Protein AF-A0A4Q3Y9X8-F1 (afdb_monomer_lite)

Sequence (156 aa):
MTALHLAVIESRLPSSSDVLLDSLAHPVLTVDHDGELTYANASAQVLLGGWIVGLRFTDVFPDHKEPLDRLATDGKPFMVTSKAHARYRVFLGASSVAGRALSLFPDDTDASSVTIDEDELTGLLKRNGLNAGLETALAAGPILTRRVATHCIDLD

Foldseek 3Di:
DDDDPDPPPPPDDDDPVLVVQLPDQFWKFFAAPVQFTQDIHPNRCVPQPHPRHRPGVCQQFVVDDDDPVVVVVVQAWDWTAGPVRWIWTWGWADADNRGTMITTDTPVPVVPPPPPCADPVPRHHDPVRVVVVVVVLVVPDDPPPRDDDDDDDDDD

pLDDT: mean 82.11, std 16.29, range [37.28, 96.69]

Secondary structure (DSSP, 8-state):
-----------PPPPHHHHHHHT-SS-EEEE-TTSBEEEE-HHHHHHHTS--TTSBHHHHSTT--S-HHHHHHHT--EEEE-TT--EEEEEEEEEETTEEEEEEEE-GGGS------B-TTT-PBPHHHHHHHHHHHHHSS-GGG-----------

Structure (mmCIF, N/CA/C/O backbone):
data_AF-A0A4Q3Y9X8-F1
#
_entry.id   AF-A0A4Q3Y9X8-F1
#
loop_
_atom_site.group_PDB
_atom_site.id
_atom_site.type_symbol
_atom_site.label_atom_id
_atom_site.label_alt_id
_atom_site.label_comp_id
_atom_site.label_asym_id
_atom_site.label_entity_id
_atom_site.label_seq_id
_atom_site.pdbx_PDB_ins_code
_atom_site.Cartn_x
_atom_site.Cartn_y
_atom_site.Cartn_z
_atom_site.occupancy
_atom_site.B_iso_or_equiv
_atom_site.auth_seq_id
_atom_site.auth_comp_id
_atom_site.auth_asym_id
_atom_site.auth_atom_id
_atom_site.pdbx_PDB_model_num
ATOM 1 N N . MET A 1 1 ? -3.844 -40.804 -33.669 1.00 38.12 1 MET A N 1
ATOM 2 C CA . MET A 1 1 ? -2.752 -39.825 -33.486 1.00 38.12 1 MET A CA 1
ATOM 3 C C . MET A 1 1 ? -3.199 -38.860 -32.407 1.00 38.12 1 MET A C 1
ATOM 5 O O . MET A 1 1 ? -3.933 -37.926 -32.684 1.00 38.12 1 MET A O 1
ATOM 9 N N . THR A 1 2 ? -2.858 -39.180 -31.166 1.00 39.47 2 THR A N 1
ATOM 10 C CA . THR A 1 2 ? -3.293 -38.484 -29.954 1.00 39.47 2 THR A CA 1
ATOM 11 C C . THR A 1 2 ? -2.036 -38.153 -29.171 1.00 39.47 2 THR A C 1
ATOM 13 O O . THR A 1 2 ? -1.352 -39.056 -28.704 1.00 39.47 2 THR A O 1
ATOM 16 N N . ALA A 1 3 ? -1.723 -36.870 -29.048 1.00 37.28 3 ALA A N 1
ATOM 17 C CA . ALA A 1 3 ? -0.765 -36.378 -28.073 1.00 37.28 3 ALA A CA 1
ATOM 18 C C . ALA A 1 3 ? -1.437 -35.204 -27.363 1.00 37.28 3 ALA A C 1
ATOM 20 O O . ALA A 1 3 ? -1.483 -34.090 -27.881 1.00 37.28 3 ALA A O 1
ATOM 21 N N . LEU A 1 4 ? -2.043 -35.505 -26.211 1.00 41.56 4 LEU A N 1
ATOM 22 C CA . LEU A 1 4 ? -2.455 -34.503 -25.238 1.00 41.56 4 LEU A CA 1
ATOM 23 C C . LEU A 1 4 ? -1.203 -33.716 -24.835 1.00 41.56 4 LEU A C 1
ATOM 25 O O . LEU A 1 4 ? -0.260 -34.279 -24.281 1.00 41.56 4 LEU A O 1
ATOM 29 N N . HIS A 1 5 ? -1.204 -32.422 -25.133 1.00 44.03 5 HIS A N 1
ATOM 30 C CA . HIS A 1 5 ? -0.200 -31.477 -24.673 1.00 44.03 5 HIS A CA 1
ATOM 31 C C . HIS A 1 5 ? -0.497 -31.171 -23.199 1.00 44.03 5 HIS A C 1
ATOM 33 O O . HIS A 1 5 ? -1.372 -30.370 -22.876 1.00 44.03 5 HIS A O 1
ATOM 39 N N . LEU A 1 6 ? 0.160 -31.908 -22.305 1.00 39.22 6 LEU A N 1
ATOM 40 C CA . LEU A 1 6 ? 0.060 -31.734 -20.862 1.00 39.22 6 LEU A CA 1
ATOM 41 C C . LEU A 1 6 ? 0.832 -30.461 -20.485 1.00 39.22 6 LEU A C 1
ATOM 43 O O . LEU A 1 6 ? 2.058 -30.478 -20.397 1.00 39.22 6 LEU A O 1
ATOM 47 N N . ALA A 1 7 ? 0.119 -29.347 -20.316 1.00 42.00 7 ALA A N 1
ATOM 48 C CA . ALA A 1 7 ? 0.679 -28.139 -19.729 1.00 42.00 7 ALA A CA 1
ATOM 49 C C . ALA A 1 7 ? 1.074 -28.448 -18.279 1.00 42.00 7 ALA A C 1
ATOM 51 O O . ALA A 1 7 ? 0.222 -28.640 -17.411 1.00 42.00 7 ALA A O 1
ATOM 52 N N . VAL A 1 8 ? 2.378 -28.548 -18.036 1.00 41.31 8 VAL A N 1
ATOM 53 C CA . VAL A 1 8 ? 2.943 -28.600 -16.691 1.00 41.31 8 VAL A CA 1
ATOM 54 C C . VAL A 1 8 ? 2.725 -27.221 -16.074 1.00 41.31 8 VAL A C 1
ATOM 56 O O . VAL A 1 8 ? 3.440 -26.272 -16.380 1.00 41.31 8 VAL A O 1
ATOM 59 N N . ILE A 1 9 ? 1.702 -27.096 -15.232 1.00 47.47 9 ILE A N 1
ATOM 60 C CA . ILE A 1 9 ? 1.612 -25.994 -14.277 1.00 47.47 9 ILE A CA 1
ATOM 61 C C . ILE A 1 9 ? 2.650 -26.323 -13.205 1.00 47.47 9 ILE A C 1
ATOM 63 O O . ILE A 1 9 ? 2.388 -27.115 -12.301 1.00 47.47 9 ILE A O 1
ATOM 67 N N . GLU A 1 10 ? 3.862 -25.787 -13.345 1.00 43.38 10 GLU A N 1
ATOM 68 C CA . GLU A 1 10 ? 4.839 -25.799 -12.259 1.00 43.38 10 GLU A CA 1
ATOM 69 C C . GLU A 1 10 ? 4.260 -24.983 -11.100 1.00 43.38 10 GLU A C 1
ATOM 71 O O . GLU A 1 10 ? 4.305 -23.753 -11.088 1.00 43.38 10 GLU A O 1
ATOM 76 N N . SER A 1 11 ? 3.682 -25.667 -10.115 1.00 48.19 11 SER A N 1
ATOM 77 C CA . SER A 1 11 ? 3.312 -25.058 -8.844 1.00 48.19 11 SER A CA 1
ATOM 78 C C . SER A 1 11 ? 4.597 -24.711 -8.090 1.00 48.19 11 SER A C 1
ATOM 80 O O . SER A 1 11 ? 5.125 -25.529 -7.331 1.00 48.19 11 SER A O 1
ATOM 82 N N . ARG A 1 12 ? 5.140 -23.511 -8.313 1.00 55.50 12 ARG A N 1
ATOM 83 C CA . ARG A 1 12 ? 6.147 -22.960 -7.406 1.00 55.50 12 ARG A CA 1
ATOM 84 C C . ARG A 1 12 ? 5.476 -22.752 -6.055 1.00 55.50 12 ARG A C 1
ATOM 86 O O . ARG A 1 12 ? 4.496 -22.019 -5.953 1.00 55.50 12 ARG A O 1
ATOM 93 N N . LEU A 1 13 ? 5.991 -23.427 -5.030 1.00 58.94 13 LEU A N 1
ATOM 94 C CA . LEU A 1 13 ? 5.663 -23.082 -3.652 1.00 58.94 13 LEU A CA 1
ATOM 95 C C . LEU A 1 13 ? 6.019 -21.601 -3.456 1.00 58.94 13 LEU A C 1
ATOM 97 O O . LEU A 1 13 ? 7.124 -21.210 -3.850 1.00 58.94 13 LEU A O 1
ATOM 101 N N . PRO A 1 14 ? 5.109 -20.785 -2.898 1.00 67.19 14 PRO A N 1
ATOM 102 C CA . PRO A 1 14 ? 5.402 -19.386 -2.638 1.00 67.19 14 PRO A CA 1
ATOM 103 C C . PRO A 1 14 ? 6.625 -19.296 -1.729 1.00 67.19 14 PRO A C 1
ATOM 105 O O . PRO A 1 14 ? 6.787 -20.087 -0.792 1.00 67.19 14 PRO A O 1
ATOM 108 N N . SER A 1 15 ? 7.520 -18.358 -2.030 1.00 79.00 15 SER A N 1
ATOM 109 C CA . SER A 1 15 ? 8.667 -18.106 -1.167 1.00 79.00 15 SER A CA 1
ATOM 110 C C . SER A 1 15 ? 8.186 -17.588 0.1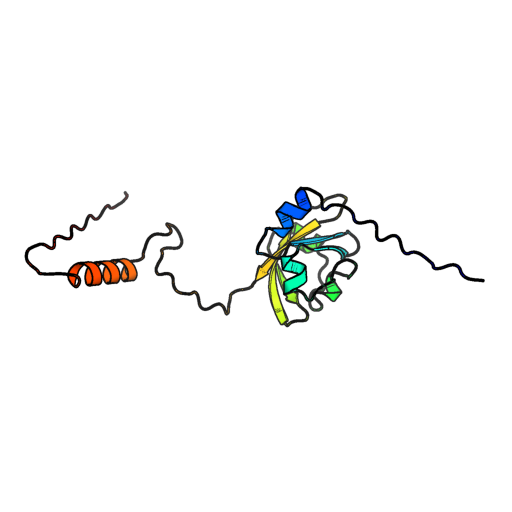94 1.00 79.00 15 SER A C 1
ATOM 112 O O . SER A 1 15 ? 7.078 -17.063 0.322 1.00 79.00 15 SER A O 1
ATOM 114 N N . SER A 1 16 ? 9.015 -17.694 1.238 1.00 81.25 16 SER A N 1
ATOM 115 C CA . SER A 1 16 ? 8.671 -17.145 2.560 1.00 81.25 16 SER A CA 1
ATOM 116 C C . SER A 1 16 ? 8.338 -15.650 2.507 1.00 81.25 16 SER A C 1
ATOM 118 O O . SER A 1 16 ? 7.530 -15.173 3.296 1.00 81.25 16 SER A O 1
ATOM 120 N N . SER A 1 17 ? 8.943 -14.919 1.569 1.00 84.56 17 SER A N 1
ATOM 121 C CA . SER A 1 17 ? 8.670 -13.503 1.337 1.00 84.56 17 SER A CA 1
ATOM 122 C C . SER A 1 17 ? 7.286 -13.278 0.732 1.00 84.56 17 SER A C 1
ATOM 124 O O . SER A 1 17 ? 6.587 -12.376 1.179 1.00 8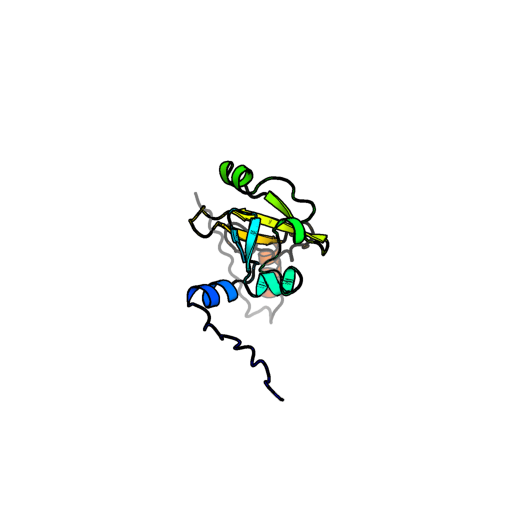4.56 17 SER A O 1
ATOM 126 N N . ASP A 1 18 ? 6.859 -14.119 -0.213 1.00 86.69 18 ASP A N 1
ATOM 127 C CA . ASP A 1 18 ? 5.537 -14.002 -0.844 1.00 86.69 18 ASP A CA 1
ATOM 128 C C . ASP A 1 18 ? 4.425 -14.194 0.189 1.00 86.69 18 ASP A C 1
ATOM 130 O O . ASP A 1 18 ? 3.499 -13.395 0.251 1.00 86.69 18 ASP A O 1
ATOM 134 N N . VAL A 1 19 ? 4.573 -15.185 1.077 1.00 89.44 19 VAL A N 1
ATOM 135 C CA . VAL A 1 19 ? 3.612 -15.440 2.165 1.00 89.44 19 VAL A CA 1
ATOM 136 C C . VAL A 1 19 ? 3.500 -14.242 3.113 1.00 89.44 19 VAL A C 1
ATOM 138 O O . VAL A 1 19 ? 2.405 -13.892 3.550 1.00 89.44 19 VAL A O 1
ATOM 141 N N . LEU A 1 20 ? 4.625 -13.597 3.439 1.00 92.31 20 LEU A N 1
ATOM 142 C CA . LEU A 1 20 ? 4.622 -12.404 4.287 1.00 92.31 20 LEU A CA 1
ATOM 143 C C . LEU A 1 20 ? 3.957 -11.216 3.585 1.00 92.31 20 LEU A C 1
ATOM 145 O O . LEU A 1 20 ? 3.145 -10.526 4.197 1.00 92.31 20 LEU A O 1
ATOM 149 N N . LEU A 1 21 ? 4.263 -10.986 2.310 1.00 93.00 21 LEU A N 1
ATOM 150 C CA . LEU A 1 21 ? 3.677 -9.894 1.535 1.00 93.00 21 LEU A CA 1
ATOM 151 C C . LEU A 1 21 ? 2.178 -10.101 1.269 1.00 93.00 21 LEU A C 1
ATOM 153 O O . LEU A 1 21 ? 1.421 -9.129 1.280 1.00 93.00 21 LEU A O 1
ATOM 157 N N . ASP A 1 22 ? 1.731 -11.347 1.113 1.00 93.75 22 ASP A N 1
ATOM 158 C CA . ASP A 1 22 ? 0.313 -11.704 0.983 1.00 93.75 22 ASP A CA 1
ATOM 159 C C . ASP A 1 22 ? -0.480 -11.497 2.278 1.00 93.75 22 ASP A C 1
ATOM 161 O O . ASP A 1 22 ? -1.697 -11.327 2.231 1.00 93.75 22 ASP A O 1
ATOM 165 N N . SER A 1 23 ? 0.192 -11.458 3.434 1.00 91.69 23 SER A N 1
ATOM 166 C CA . SER A 1 23 ? -0.447 -11.137 4.717 1.00 91.69 23 SER A CA 1
ATOM 167 C C . SER A 1 23 ? -0.727 -9.639 4.909 1.00 91.69 23 SER A C 1
ATOM 169 O O . SER A 1 23 ? -1.454 -9.258 5.829 1.00 91.69 23 SER A O 1
ATOM 171 N N . LEU A 1 24 ? -0.166 -8.774 4.055 1.00 93.44 24 LEU A N 1
ATOM 172 C CA . LEU A 1 24 ? -0.355 -7.329 4.146 1.00 93.44 24 LEU A CA 1
ATOM 173 C C . LEU A 1 24 ? -1.738 -6.919 3.629 1.00 93.44 24 LEU A C 1
ATOM 175 O O . LEU A 1 24 ? -2.147 -7.277 2.527 1.00 93.44 24 LEU A O 1
ATOM 179 N N . ALA A 1 25 ? -2.435 -6.092 4.410 1.00 91.75 25 ALA A N 1
ATOM 180 C CA . ALA A 1 25 ? -3.758 -5.589 4.045 1.00 91.75 25 ALA A CA 1
ATOM 181 C C . ALA A 1 25 ? -3.728 -4.613 2.854 1.00 91.75 25 ALA A C 1
ATOM 183 O O . ALA A 1 25 ? -4.702 -4.523 2.108 1.00 91.75 25 ALA A O 1
ATOM 184 N N . HIS A 1 26 ? -2.625 -3.888 2.660 1.00 93.94 26 HIS A N 1
ATOM 185 C CA . HIS A 1 26 ? -2.478 -2.928 1.568 1.00 93.94 26 HIS A CA 1
ATOM 186 C C . HIS A 1 26 ? -1.872 -3.587 0.312 1.00 93.94 26 HIS A C 1
ATOM 188 O O . HIS A 1 26 ? -1.055 -4.508 0.440 1.00 93.94 26 HIS A O 1
ATOM 194 N N . PRO A 1 27 ? -2.235 -3.130 -0.903 1.00 96.69 27 PRO A N 1
ATOM 195 C CA . PRO A 1 27 ? -1.620 -3.612 -2.132 1.00 96.69 27 PRO A CA 1
ATOM 196 C C . PRO A 1 27 ? -0.112 -3.367 -2.171 1.00 96.69 27 PRO A C 1
ATOM 198 O O . PRO A 1 27 ? 0.361 -2.251 -1.929 1.00 96.69 27 PRO A O 1
ATOM 201 N N . VAL A 1 28 ? 0.622 -4.407 -2.560 1.00 96.62 28 VAL A N 1
ATOM 202 C CA . VAL A 1 28 ? 2.051 -4.339 -2.865 1.00 96.62 28 VAL A CA 1
ATOM 203 C C . VAL A 1 28 ? 2.287 -4.878 -4.269 1.00 96.62 28 VAL A C 1
ATOM 205 O O . VAL A 1 28 ? 1.830 -5.971 -4.607 1.00 96.62 28 VAL A O 1
ATOM 208 N N . LEU A 1 29 ? 3.006 -4.101 -5.077 1.00 96.31 29 LEU A N 1
ATOM 209 C CA . LEU A 1 29 ? 3.391 -4.444 -6.445 1.00 96.31 29 LEU A CA 1
ATOM 210 C C . LEU A 1 29 ? 4.912 -4.420 -6.583 1.00 96.31 29 LEU A C 1
ATOM 212 O O . LEU A 1 29 ? 5.575 -3.649 -5.894 1.00 96.31 29 LEU A O 1
ATOM 216 N N . THR A 1 30 ? 5.453 -5.176 -7.531 1.00 95.25 30 THR A N 1
ATOM 217 C CA . THR A 1 30 ? 6.810 -4.946 -8.045 1.00 95.25 30 THR A CA 1
ATOM 218 C C . THR A 1 30 ? 6.722 -4.619 -9.522 1.00 95.25 30 THR A C 1
ATOM 220 O O . THR A 1 30 ? 5.995 -5.286 -10.258 1.00 95.25 30 THR A O 1
ATOM 223 N N . VAL A 1 31 ? 7.457 -3.593 -9.939 1.00 95.12 31 VAL A N 1
ATOM 224 C CA . VAL A 1 31 ? 7.580 -3.178 -11.338 1.00 95.12 31 VAL A CA 1
ATOM 225 C C . VAL A 1 31 ? 9.027 -3.343 -11.767 1.00 95.12 31 VAL A C 1
ATOM 227 O O . VAL A 1 31 ? 9.921 -2.916 -11.034 1.00 95.12 31 VAL A O 1
ATOM 230 N N . ASP A 1 32 ? 9.265 -3.961 -12.917 1.00 93.94 32 ASP A N 1
ATOM 231 C CA . ASP A 1 32 ? 10.602 -4.025 -13.504 1.00 93.94 32 ASP A CA 1
ATOM 232 C C . ASP A 1 32 ? 11.014 -2.708 -14.190 1.00 93.94 32 ASP A C 1
ATOM 234 O O . ASP A 1 32 ? 10.314 -1.693 -14.137 1.00 93.94 32 ASP A O 1
ATOM 238 N N . HIS A 1 33 ? 12.192 -2.715 -14.815 1.00 89.75 33 HIS A N 1
ATOM 239 C CA . HIS A 1 33 ? 12.759 -1.539 -15.483 1.00 89.75 33 HIS A CA 1
ATOM 240 C C . HIS A 1 33 ? 12.025 -1.160 -16.778 1.00 89.75 33 HIS A C 1
ATOM 242 O O . HIS A 1 33 ? 12.143 -0.021 -17.225 1.00 89.75 33 HIS A O 1
ATOM 248 N N . ASP A 1 34 ? 11.252 -2.080 -17.361 1.00 90.06 34 ASP A N 1
ATOM 249 C CA . ASP A 1 34 ? 10.439 -1.843 -18.559 1.00 90.06 34 ASP A CA 1
ATOM 250 C C . ASP A 1 34 ? 9.019 -1.360 -18.210 1.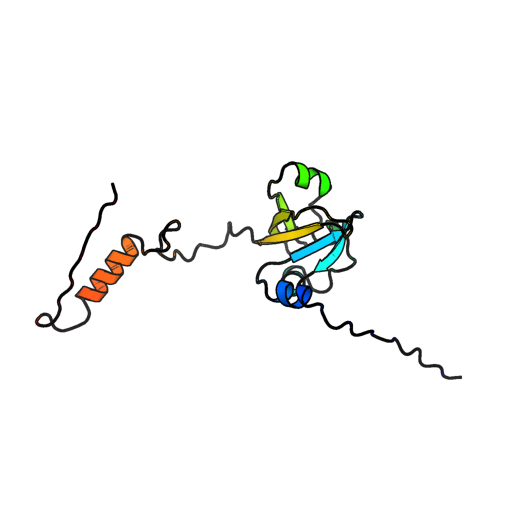00 90.06 34 ASP A C 1
ATOM 252 O O . ASP A 1 34 ? 8.225 -1.005 -19.091 1.00 90.06 34 ASP A O 1
ATOM 256 N N . GLY A 1 35 ? 8.703 -1.289 -16.915 1.00 91.50 35 GLY A N 1
ATOM 257 C CA . GLY A 1 35 ? 7.400 -0.877 -16.419 1.00 91.50 35 GLY A CA 1
ATOM 258 C C . GLY A 1 35 ? 6.388 -2.020 -16.345 1.00 91.50 35 GLY A C 1
ATOM 259 O O . GLY A 1 35 ? 5.194 -1.741 -16.221 1.00 91.50 35 GLY A O 1
ATOM 260 N N . GLU A 1 36 ? 6.815 -3.280 -16.443 1.00 95.19 36 GLU A N 1
ATOM 261 C CA . GLU A 1 36 ? 5.957 -4.459 -16.316 1.00 95.19 36 GLU A CA 1
ATOM 262 C C . GLU A 1 36 ? 5.794 -4.865 -14.846 1.00 95.19 36 GLU A C 1
ATOM 264 O O . GLU A 1 36 ? 6.735 -4.831 -14.051 1.00 95.19 36 GLU A O 1
ATOM 269 N N . LEU A 1 37 ? 4.573 -5.245 -14.464 1.00 95.44 37 LEU A N 1
ATOM 270 C CA . LEU A 1 37 ? 4.273 -5.757 -13.133 1.00 95.44 37 LEU A CA 1
ATOM 271 C C . LEU A 1 37 ? 4.773 -7.198 -13.006 1.00 95.44 37 LEU A C 1
ATOM 273 O O . LEU A 1 37 ? 4.182 -8.113 -13.574 1.00 95.44 37 LEU A O 1
ATOM 277 N N . THR A 1 38 ? 5.818 -7.418 -12.214 1.00 94.88 38 THR A N 1
ATOM 278 C CA . THR A 1 38 ? 6.427 -8.745 -12.010 1.00 94.88 38 THR A CA 1
ATOM 279 C C . THR A 1 38 ? 5.923 -9.457 -10.759 1.00 94.88 38 THR A C 1
ATOM 281 O O . THR A 1 38 ? 6.075 -10.671 -10.629 1.00 94.88 38 THR A O 1
ATOM 284 N N . TYR A 1 39 ? 5.291 -8.723 -9.843 1.00 94.56 39 TYR A N 1
ATOM 285 C CA . TYR A 1 39 ? 4.679 -9.267 -8.634 1.00 94.56 39 TYR A CA 1
ATOM 286 C C . TYR A 1 39 ? 3.475 -8.425 -8.205 1.00 94.56 39 TYR A C 1
ATOM 288 O O . TYR A 1 39 ? 3.478 -7.201 -8.347 1.00 94.56 39 TYR A O 1
ATOM 296 N N . ALA A 1 40 ? 2.469 -9.093 -7.642 1.00 95.88 40 ALA A N 1
ATOM 297 C CA . ALA A 1 40 ? 1.324 -8.479 -6.989 1.00 95.88 40 ALA A CA 1
ATOM 298 C C . ALA A 1 40 ? 0.864 -9.374 -5.836 1.00 95.88 40 ALA A C 1
ATOM 300 O O . ALA A 1 40 ? 0.529 -10.541 -6.070 1.00 95.88 40 ALA A O 1
ATOM 301 N N . ASN A 1 41 ? 0.818 -8.826 -4.621 1.00 95.38 41 ASN A N 1
ATOM 302 C CA . ASN A 1 41 ? 0.311 -9.568 -3.469 1.00 95.38 41 ASN A CA 1
ATOM 303 C C . ASN A 1 41 ? -1.203 -9.829 -3.576 1.00 95.38 41 ASN A C 1
ATOM 305 O O . ASN A 1 41 ? -1.904 -9.242 -4.409 1.00 95.38 41 ASN A O 1
ATOM 309 N N . ALA A 1 42 ? -1.726 -10.687 -2.700 1.00 94.12 42 ALA A N 1
ATOM 310 C CA . ALA A 1 42 ? -3.146 -11.036 -2.657 1.00 94.12 42 ALA A CA 1
ATOM 311 C C . ALA A 1 42 ? -4.074 -9.803 -2.595 1.00 94.12 42 ALA A C 1
ATOM 313 O O . ALA A 1 42 ? -5.059 -9.732 -3.334 1.00 94.12 42 ALA A O 1
ATOM 314 N N . SER A 1 43 ? -3.739 -8.800 -1.772 1.00 95.19 43 SER A N 1
ATOM 315 C CA . SER A 1 43 ? -4.515 -7.553 -1.665 1.00 95.19 43 SER A CA 1
ATOM 316 C C . SER A 1 43 ? -4.550 -6.773 -2.986 1.00 95.19 43 SER A C 1
ATOM 318 O O . SER A 1 43 ? -5.616 -6.341 -3.429 1.00 95.19 43 SER A O 1
ATOM 320 N N . ALA A 1 44 ? -3.411 -6.654 -3.675 1.00 95.88 44 ALA A N 1
ATOM 321 C CA . ALA A 1 44 ? -3.328 -5.989 -4.970 1.00 95.88 44 ALA A CA 1
ATOM 322 C C . ALA A 1 44 ? -4.176 -6.680 -6.039 1.00 95.88 44 ALA A C 1
ATOM 324 O O . ALA A 1 44 ? -4.893 -6.005 -6.775 1.00 95.88 44 ALA A O 1
ATOM 325 N N . GLN A 1 45 ? -4.144 -8.013 -6.098 1.00 94.19 45 GLN A N 1
ATOM 326 C CA . GLN A 1 45 ? -4.973 -8.769 -7.038 1.00 94.19 45 GLN A CA 1
ATOM 327 C C . GLN A 1 45 ? -6.463 -8.537 -6.769 1.00 94.19 45 GLN A C 1
ATOM 329 O O . GLN A 1 45 ? -7.226 -8.296 -7.698 1.00 94.19 45 GLN A O 1
ATOM 334 N N . VAL A 1 46 ? -6.898 -8.536 -5.508 1.00 92.69 46 VAL A N 1
ATOM 335 C CA . VAL A 1 46 ? -8.308 -8.280 -5.170 1.00 92.69 46 VAL A CA 1
ATOM 336 C C . VAL A 1 46 ? -8.727 -6.853 -5.535 1.00 92.69 46 VAL A C 1
ATOM 338 O O . VAL A 1 46 ? -9.771 -6.660 -6.156 1.00 92.69 46 VAL A O 1
ATOM 341 N N . LEU A 1 47 ? -7.920 -5.852 -5.177 1.00 92.44 47 LEU A N 1
ATOM 342 C CA . LEU A 1 47 ? -8.300 -4.442 -5.296 1.00 92.44 47 LEU A CA 1
ATOM 343 C C . LEU A 1 47 ? -8.122 -3.858 -6.705 1.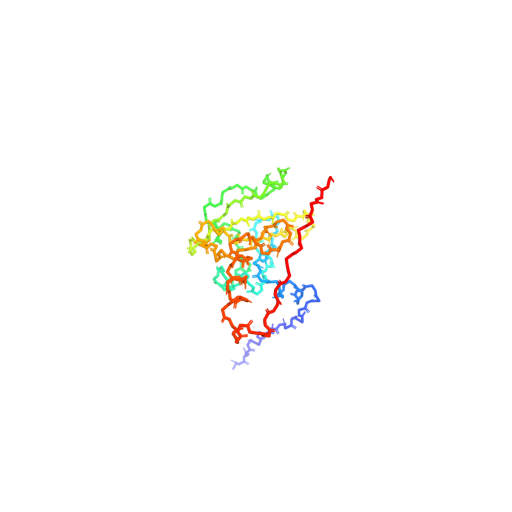00 92.44 47 LEU A C 1
ATOM 345 O O . LEU A 1 47 ? -8.821 -2.911 -7.060 1.00 92.44 47 LEU A O 1
ATOM 349 N N . LEU A 1 48 ? -7.210 -4.402 -7.515 1.00 93.19 48 LEU A N 1
ATOM 350 C CA . LEU A 1 48 ? -6.873 -3.859 -8.838 1.00 93.19 48 LEU A CA 1
ATOM 351 C C . LEU A 1 48 ? -7.425 -4.688 -10.010 1.00 93.19 48 LEU A C 1
ATOM 353 O O . LEU A 1 48 ? -7.220 -4.307 -11.162 1.00 93.19 48 LEU A O 1
ATOM 357 N N . GLY A 1 49 ? -8.170 -5.768 -9.743 1.00 83.25 49 GLY A N 1
ATOM 358 C CA . GLY A 1 49 ? -8.952 -6.471 -10.770 1.00 83.25 49 GLY A CA 1
ATOM 359 C C . GLY A 1 49 ? -8.407 -7.829 -11.226 1.00 83.25 49 GLY A C 1
ATOM 360 O O . GLY A 1 49 ? -8.516 -8.175 -12.400 1.00 83.25 49 GLY A O 1
ATOM 361 N N . GLY A 1 50 ? -7.872 -8.628 -10.309 1.00 84.00 50 GLY A N 1
ATOM 362 C CA . GLY A 1 50 ? -7.462 -10.014 -10.525 1.00 84.00 50 GLY A CA 1
ATOM 363 C C . GLY A 1 50 ? -6.025 -10.149 -11.025 1.00 84.00 50 GLY A C 1
ATOM 364 O O . GLY A 1 50 ? -5.085 -9.657 -10.401 1.00 84.00 50 GLY A O 1
ATOM 365 N N . TRP A 1 51 ? -5.843 -10.870 -12.135 1.00 89.00 51 TRP A N 1
ATOM 366 C CA . TRP A 1 51 ? -4.523 -11.185 -12.685 1.00 89.00 51 TRP A CA 1
ATOM 367 C C . TRP A 1 51 ? -3.897 -9.962 -13.368 1.00 89.00 51 TRP A C 1
ATOM 369 O O . TRP A 1 51 ? -4.163 -9.684 -14.536 1.00 89.00 51 TRP A O 1
ATOM 379 N N . ILE A 1 52 ? -3.067 -9.231 -12.624 1.00 94.38 52 ILE A N 1
ATOM 380 C CA . ILE A 1 52 ? -2.387 -8.013 -13.098 1.00 94.38 52 ILE A CA 1
ATOM 381 C C . ILE A 1 52 ? -0.887 -8.202 -13.368 1.00 94.38 52 ILE A C 1
ATOM 383 O O . ILE A 1 52 ? -0.261 -7.332 -13.967 1.00 94.38 52 ILE A O 1
ATOM 387 N N . VAL A 1 53 ? -0.301 -9.326 -12.946 1.00 95.25 53 VAL A N 1
ATOM 388 C CA . VAL A 1 53 ? 1.105 -9.656 -13.228 1.00 95.25 53 VAL A CA 1
ATOM 389 C C . VAL A 1 53 ? 1.278 -9.917 -14.726 1.00 95.25 53 VAL A C 1
ATOM 391 O O . VAL A 1 53 ? 0.474 -10.629 -15.332 1.00 95.25 53 VAL A O 1
ATOM 394 N N . GLY A 1 54 ? 2.322 -9.335 -15.314 1.00 95.25 54 GLY A N 1
ATOM 395 C CA . GLY A 1 54 ? 2.592 -9.330 -16.753 1.00 95.25 54 GLY A CA 1
ATOM 396 C C . GLY A 1 54 ? 1.944 -8.170 -17.518 1.00 95.25 54 GLY A C 1
ATOM 397 O O . GLY A 1 54 ? 2.141 -8.039 -18.724 1.00 95.25 54 GLY A O 1
ATOM 398 N N . LEU A 1 55 ? 1.152 -7.322 -16.851 1.00 95.31 55 LEU A N 1
ATOM 399 C CA . LEU A 1 55 ? 0.640 -6.082 -17.441 1.00 95.31 55 LEU A CA 1
ATOM 400 C C . LEU A 1 55 ? 1.638 -4.941 -17.246 1.00 95.31 55 LEU A C 1
ATOM 402 O O . LEU A 1 55 ? 2.435 -4.958 -16.306 1.00 95.31 55 LEU A O 1
ATOM 406 N N . ARG A 1 56 ? 1.550 -3.891 -18.070 1.00 94.06 56 ARG A N 1
ATOM 407 C CA . ARG A 1 56 ? 2.304 -2.663 -17.798 1.00 94.06 56 ARG A CA 1
ATOM 408 C C . ARG A 1 56 ? 1.671 -1.888 -16.653 1.00 94.06 56 ARG A C 1
ATOM 410 O O . ARG A 1 56 ? 0.450 -1.867 -16.498 1.00 94.06 56 ARG A O 1
ATOM 417 N N . PHE A 1 57 ? 2.483 -1.144 -15.911 1.00 94.25 57 PHE A N 1
ATOM 418 C CA . PHE A 1 57 ? 2.013 -0.233 -14.868 1.00 94.25 57 PHE A CA 1
ATOM 419 C C . PHE A 1 57 ? 0.931 0.726 -15.393 1.00 94.25 57 PHE A C 1
ATOM 421 O O . PHE A 1 57 ? -0.103 0.919 -14.757 1.00 94.25 57 PHE A O 1
ATOM 428 N N . THR A 1 58 ? 1.117 1.250 -16.606 1.00 93.81 58 THR A N 1
ATOM 429 C CA . THR A 1 58 ? 0.151 2.127 -17.286 1.00 93.81 58 THR A CA 1
ATOM 430 C C . THR A 1 58 ? -1.138 1.415 -17.696 1.00 93.81 58 THR A C 1
ATOM 432 O O . THR A 1 58 ? -2.160 2.063 -17.877 1.00 93.81 58 THR A O 1
ATOM 435 N N . ASP A 1 59 ? -1.138 0.087 -17.831 1.00 93.38 59 ASP A N 1
ATOM 436 C CA . ASP A 1 59 ? -2.370 -0.660 -18.089 1.00 93.38 59 ASP A CA 1
ATOM 437 C C . ASP A 1 59 ? -3.219 -0.782 -16.824 1.00 93.38 59 ASP A C 1
ATOM 439 O O . ASP A 1 59 ? -4.433 -0.928 -16.922 1.00 93.38 59 ASP A O 1
ATOM 443 N N . VAL A 1 60 ? -2.622 -0.725 -15.635 1.00 94.62 60 VAL A N 1
ATOM 444 C CA . VAL A 1 60 ? -3.362 -0.745 -14.363 1.00 94.62 60 VAL A CA 1
ATOM 445 C C . VAL A 1 60 ? -3.733 0.676 -13.924 1.00 94.62 60 VAL A C 1
ATOM 447 O O . VAL A 1 60 ? -4.841 0.897 -13.424 1.00 94.62 60 VAL A O 1
ATOM 450 N N . PHE A 1 61 ? -2.852 1.643 -14.197 1.00 94.94 61 PHE A N 1
ATOM 451 C CA . PHE A 1 61 ? -2.986 3.058 -13.843 1.00 94.94 61 PHE A CA 1
ATOM 452 C C . PHE A 1 61 ? -2.849 3.959 -15.092 1.00 94.94 61 PHE A C 1
ATOM 454 O O . PHE A 1 61 ? -1.793 4.556 -15.313 1.00 94.94 61 PHE A O 1
ATOM 461 N N . PRO A 1 62 ? -3.898 4.071 -15.930 1.00 91.06 62 PRO A N 1
ATOM 462 C CA . PRO A 1 62 ? -3.811 4.681 -17.267 1.00 91.06 62 PRO A CA 1
ATOM 463 C C . PRO A 1 62 ? -3.535 6.187 -17.278 1.00 91.06 62 PRO A C 1
ATOM 465 O O . PRO A 1 62 ? -2.972 6.706 -18.243 1.00 91.06 62 PRO A O 1
ATOM 468 N N . ASP A 1 63 ? -3.892 6.893 -16.206 1.00 88.56 63 ASP A N 1
ATOM 469 C CA . ASP A 1 63 ? -3.660 8.336 -16.098 1.00 88.56 63 ASP A CA 1
ATOM 470 C C . ASP A 1 63 ? -2.210 8.675 -15.728 1.00 88.56 63 ASP A C 1
ATOM 472 O O . ASP A 1 63 ? -1.788 9.832 -15.820 1.00 88.56 63 ASP A O 1
ATOM 476 N N . HIS A 1 64 ? -1.423 7.673 -15.333 1.00 86.56 64 HIS A N 1
ATOM 477 C CA . HIS A 1 64 ? -0.034 7.861 -14.964 1.00 86.56 64 HIS A CA 1
ATOM 478 C C . HIS A 1 64 ? 0.874 7.846 -16.196 1.00 86.56 64 HIS A C 1
ATOM 480 O O . HIS A 1 64 ? 0.984 6.841 -16.893 1.00 86.56 64 HIS A O 1
ATOM 486 N N . LYS A 1 65 ? 1.546 8.970 -16.464 1.00 80.19 65 LYS A N 1
ATOM 487 C CA . LYS A 1 65 ? 2.417 9.139 -17.645 1.00 80.19 65 LYS A CA 1
ATOM 488 C C . LYS A 1 65 ? 3.878 9.404 -17.302 1.00 80.19 65 LYS A C 1
ATOM 490 O O . LYS A 1 65 ? 4.716 9.444 -18.201 1.00 80.19 65 LYS A O 1
ATOM 495 N N . GLU A 1 66 ? 4.179 9.638 -16.031 1.00 83.00 66 GLU A N 1
ATOM 496 C CA . GLU A 1 66 ? 5.534 9.948 -15.602 1.00 83.00 66 GLU A CA 1
ATOM 497 C C . GLU A 1 66 ? 6.333 8.654 -15.368 1.00 83.00 66 GLU A C 1
ATOM 499 O O . GLU A 1 66 ? 5.802 7.707 -14.796 1.00 83.00 66 GLU A O 1
ATOM 504 N N . PRO A 1 67 ? 7.596 8.558 -15.815 1.00 82.38 67 PRO A N 1
ATOM 505 C CA . PRO A 1 67 ? 8.421 7.394 -15.509 1.00 82.38 67 PRO A CA 1
ATOM 506 C C . PRO A 1 67 ? 8.677 7.265 -14.000 1.00 82.38 67 PRO A C 1
ATOM 508 O O . PRO A 1 67 ? 9.098 8.233 -13.361 1.00 82.38 67 PRO A O 1
ATOM 511 N N . LEU A 1 68 ? 8.509 6.059 -13.446 1.00 83.25 68 LEU A N 1
ATOM 512 C CA . LEU A 1 68 ? 8.672 5.788 -12.008 1.00 83.25 68 LEU A CA 1
ATOM 513 C C . LEU A 1 68 ? 10.055 6.189 -11.464 1.00 83.25 68 LEU A C 1
ATOM 515 O O . LEU A 1 68 ? 10.164 6.636 -10.322 1.00 83.25 68 LEU A O 1
ATOM 519 N N . ASP A 1 69 ? 11.107 6.097 -12.282 1.00 80.19 69 ASP A N 1
ATOM 520 C CA . ASP A 1 69 ? 12.468 6.485 -11.891 1.00 80.19 69 ASP A CA 1
ATOM 521 C C . ASP A 1 69 ? 12.613 7.978 -11.574 1.00 80.19 69 ASP A C 1
ATOM 523 O O . ASP A 1 69 ? 13.405 8.360 -10.709 1.00 80.19 69 ASP A O 1
ATOM 527 N N . ARG A 1 70 ? 11.828 8.839 -12.235 1.00 78.88 70 ARG A N 1
ATOM 528 C CA . ARG A 1 70 ? 11.837 10.277 -11.932 1.00 78.88 70 ARG A CA 1
ATOM 529 C C . ARG A 1 70 ? 11.198 10.547 -10.577 1.00 78.88 70 ARG A C 1
ATOM 531 O O . ARG A 1 70 ? 11.812 11.199 -9.739 1.00 78.88 70 ARG A O 1
ATOM 538 N N . LEU A 1 71 ? 10.038 9.948 -10.325 1.00 79.44 71 LEU A N 1
ATOM 539 C CA . LEU A 1 71 ? 9.293 10.091 -9.068 1.00 79.44 71 LEU A CA 1
ATOM 540 C C . LEU A 1 71 ? 10.082 9.566 -7.865 1.00 79.44 71 LEU A C 1
ATOM 542 O O . LEU A 1 71 ? 10.028 10.119 -6.770 1.00 79.44 71 LEU A O 1
ATOM 546 N N . ALA A 1 72 ? 10.871 8.518 -8.087 1.00 75.38 72 ALA A N 1
ATOM 547 C CA . ALA A 1 72 ? 11.754 7.946 -7.086 1.00 75.38 72 ALA A CA 1
ATOM 548 C C . ALA A 1 72 ? 12.860 8.886 -6.605 1.00 75.38 72 ALA A C 1
ATOM 550 O O . ALA A 1 72 ? 13.317 8.741 -5.472 1.00 75.38 72 ALA A O 1
ATOM 551 N N . THR A 1 73 ? 13.305 9.814 -7.451 1.00 72.06 73 THR A N 1
ATOM 552 C CA . THR A 1 73 ? 14.404 10.731 -7.118 1.00 72.06 73 THR A CA 1
ATOM 553 C C . THR A 1 73 ? 13.962 11.769 -6.086 1.00 72.06 73 THR A C 1
ATOM 555 O O . THR A 1 73 ? 14.752 12.172 -5.235 1.00 72.06 73 THR A O 1
ATOM 558 N N . ASP A 1 74 ? 12.678 12.125 -6.093 1.00 68.00 74 ASP A N 1
ATOM 559 C CA . ASP A 1 74 ? 12.111 13.106 -5.170 1.00 68.00 74 ASP A CA 1
ATOM 560 C C . ASP A 1 74 ? 11.750 12.501 -3.805 1.00 68.00 74 ASP A C 1
ATOM 562 O O . ASP A 1 74 ? 11.512 13.239 -2.848 1.00 68.00 74 ASP A O 1
ATOM 566 N N . GLY A 1 75 ? 11.680 11.165 -3.706 1.00 71.75 75 GLY A N 1
ATOM 567 C CA . GLY A 1 75 ? 11.322 10.436 -2.482 1.00 71.75 75 GLY A CA 1
ATOM 568 C C . GLY A 1 75 ? 9.908 10.724 -1.964 1.00 71.75 75 GLY A C 1
ATOM 569 O O . GLY A 1 75 ? 9.550 10.300 -0.865 1.00 71.75 75 GLY A O 1
ATOM 570 N N . LYS A 1 76 ? 9.099 11.461 -2.731 1.00 83.62 76 LYS A N 1
ATOM 571 C CA . LYS A 1 76 ? 7.743 11.850 -2.354 1.00 83.62 76 LYS A CA 1
ATOM 572 C C . LYS A 1 76 ? 6.742 10.810 -2.846 1.00 83.62 76 LYS A C 1
ATOM 574 O O . LYS A 1 76 ? 6.882 10.315 -3.966 1.00 83.62 76 LYS A O 1
ATOM 579 N N . PRO A 1 77 ? 5.708 10.502 -2.048 1.00 89.44 77 PRO A N 1
ATOM 580 C CA . PRO A 1 77 ? 4.605 9.711 -2.551 1.00 89.44 77 PRO A CA 1
ATOM 581 C C . PRO A 1 77 ? 3.885 10.469 -3.669 1.00 89.44 77 PRO A C 1
ATOM 583 O O . PRO A 1 77 ? 3.787 11.698 -3.639 1.00 89.44 77 PRO A O 1
ATOM 586 N N . PHE A 1 78 ? 3.347 9.730 -4.632 1.00 90.75 78 PHE A N 1
ATOM 587 C CA . PHE A 1 78 ? 2.570 10.284 -5.739 1.00 90.75 78 PHE A CA 1
ATOM 588 C C . PHE A 1 78 ? 1.221 9.579 -5.855 1.00 90.75 78 PHE A C 1
ATOM 590 O O . PHE A 1 78 ? 1.000 8.522 -5.263 1.00 90.75 78 PHE A O 1
ATOM 597 N N . MET A 1 79 ? 0.302 10.192 -6.595 1.00 93.12 79 MET A N 1
ATOM 598 C CA . MET A 1 79 ?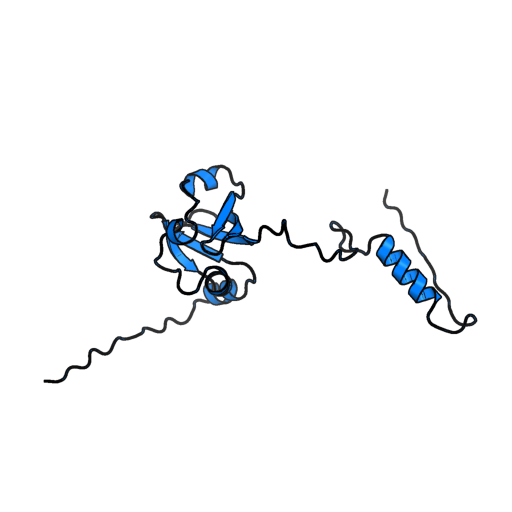 -1.064 9.700 -6.734 1.00 93.12 79 MET A CA 1
ATOM 599 C C . MET A 1 79 ? -1.244 8.942 -8.043 1.00 93.12 79 MET A C 1
ATOM 601 O O . MET A 1 79 ? -0.772 9.383 -9.092 1.00 93.12 79 MET A O 1
ATOM 605 N N . VAL A 1 80 ? -1.983 7.838 -7.982 1.00 94.38 80 VAL A N 1
ATOM 606 C CA . VAL A 1 80 ? -2.459 7.107 -9.160 1.00 94.38 80 VAL A CA 1
ATOM 607 C C . VAL A 1 80 ? -3.937 6.779 -9.026 1.00 94.38 80 VAL A C 1
ATOM 609 O O . VAL A 1 80 ? -4.452 6.613 -7.920 1.00 94.38 80 VAL A O 1
ATOM 612 N N . THR A 1 81 ? -4.601 6.650 -10.169 1.00 94.62 81 THR A N 1
ATOM 613 C CA . THR A 1 81 ? -5.997 6.226 -10.262 1.00 94.62 81 THR A CA 1
ATOM 614 C C . THR A 1 81 ? -6.044 4.904 -11.013 1.00 94.62 81 THR A C 1
ATOM 616 O O . THR A 1 81 ? -5.491 4.794 -12.109 1.00 94.62 81 THR A O 1
ATOM 619 N N . SER A 1 82 ? -6.657 3.883 -10.416 1.00 93.75 82 SER A N 1
ATOM 620 C CA . SER A 1 82 ? -6.848 2.590 -11.074 1.00 93.75 82 SER A CA 1
ATOM 621 C C . SER A 1 82 ? -7.929 2.678 -12.152 1.00 93.75 82 SER A C 1
ATOM 623 O O . SER A 1 82 ? -8.759 3.588 -12.158 1.00 93.75 82 SER A O 1
ATOM 625 N N . LYS A 1 83 ? -8.004 1.673 -13.029 1.00 90.19 83 LYS A N 1
ATOM 626 C CA . LYS A 1 83 ? -9.130 1.517 -13.974 1.00 90.19 83 LYS A CA 1
ATOM 627 C C . LYS A 1 83 ? -10.509 1.492 -13.301 1.00 90.19 83 LYS A C 1
ATOM 629 O O . LYS A 1 83 ? -11.499 1.896 -13.906 1.00 90.19 83 LYS A O 1
ATOM 634 N N . ALA A 1 84 ? -10.579 1.039 -12.050 1.00 89.00 84 ALA A N 1
ATOM 635 C CA . ALA A 1 84 ? -11.799 1.048 -11.245 1.00 89.00 84 ALA A CA 1
ATOM 636 C C . ALA A 1 84 ? -12.088 2.420 -10.598 1.00 89.00 84 ALA A C 1
ATOM 638 O O . ALA A 1 84 ? -12.982 2.517 -9.766 1.00 89.00 84 ALA A O 1
ATOM 639 N N . HIS A 1 85 ? -11.355 3.474 -10.979 1.00 89.06 85 HIS A N 1
ATOM 640 C CA . HIS A 1 85 ? -11.463 4.841 -10.456 1.00 89.06 85 HIS A CA 1
ATOM 641 C C . HIS A 1 85 ? -11.127 4.982 -8.961 1.00 89.06 85 HIS A C 1
ATOM 643 O O . HIS A 1 85 ? -11.385 6.024 -8.363 1.00 89.06 85 HIS A O 1
ATOM 649 N N . ALA A 1 86 ? -10.500 3.967 -8.360 1.00 90.94 86 ALA A N 1
ATOM 650 C CA . ALA A 1 86 ? -9.975 4.063 -7.005 1.00 90.94 86 ALA A CA 1
ATOM 651 C C . ALA A 1 86 ? -8.637 4.813 -7.017 1.00 90.94 86 ALA A C 1
ATOM 653 O O . ALA A 1 86 ? -7.774 4.559 -7.864 1.00 90.94 86 ALA A O 1
ATOM 654 N N . ARG A 1 87 ? -8.471 5.742 -6.074 1.00 93.88 87 ARG A N 1
ATOM 655 C CA . ARG A 1 87 ? -7.263 6.557 -5.933 1.00 93.88 87 ARG A CA 1
ATOM 656 C C . ARG A 1 87 ? -6.343 5.968 -4.881 1.00 93.88 87 ARG A C 1
ATOM 658 O O . ARG A 1 87 ? -6.787 5.599 -3.797 1.00 93.88 87 ARG A O 1
ATOM 665 N N . TYR A 1 88 ? -5.055 5.943 -5.195 1.00 94.44 88 TYR A N 1
ATOM 666 C CA . TYR A 1 88 ? -4.028 5.428 -4.306 1.00 94.44 88 TYR A CA 1
ATOM 667 C C . TYR A 1 88 ? -2.867 6.400 -4.193 1.00 94.44 88 TYR A C 1
ATOM 669 O O . TYR A 1 88 ? -2.393 6.950 -5.190 1.00 94.44 88 TYR A O 1
ATOM 677 N N . ARG A 1 89 ? -2.374 6.550 -2.968 1.00 94.88 89 ARG A N 1
ATOM 678 C CA . ARG A 1 89 ? -1.067 7.118 -2.674 1.00 94.88 89 ARG A CA 1
ATOM 679 C C . ARG A 1 89 ? -0.021 6.015 -2.787 1.00 94.88 89 ARG A C 1
ATOM 681 O O . ARG A 1 89 ? -0.111 5.004 -2.093 1.00 94.88 89 ARG A O 1
ATOM 688 N N . VAL A 1 90 ? 0.964 6.217 -3.652 1.00 95.06 90 VAL A N 1
ATOM 689 C CA . VAL A 1 90 ? 2.015 5.241 -3.953 1.00 95.06 90 VAL A CA 1
ATOM 690 C C . VAL A 1 90 ? 3.307 5.636 -3.258 1.00 95.06 90 VAL A C 1
ATOM 692 O O . VAL A 1 90 ? 3.780 6.762 -3.410 1.00 95.06 90 VAL A O 1
ATOM 695 N N . PHE A 1 91 ? 3.898 4.689 -2.535 1.00 93.62 91 PHE A N 1
ATOM 696 C CA . PHE A 1 91 ? 5.233 4.799 -1.957 1.00 93.62 91 PHE A CA 1
ATOM 697 C C . PHE A 1 91 ? 6.196 3.892 -2.714 1.00 93.62 91 PHE A C 1
ATOM 699 O O . PHE A 1 91 ? 5.915 2.716 -2.944 1.00 93.62 91 PHE A O 1
ATOM 706 N N . LEU A 1 92 ? 7.337 4.459 -3.095 1.00 92.81 92 LEU A N 1
ATOM 707 C CA . LEU A 1 92 ? 8.379 3.786 -3.859 1.00 92.81 92 LEU A CA 1
ATOM 708 C C . LEU A 1 92 ? 9.417 3.189 -2.908 1.00 92.81 92 LEU A C 1
ATOM 710 O O . LEU A 1 92 ? 10.046 3.910 -2.135 1.00 92.81 92 LEU A O 1
ATOM 714 N N . GLY A 1 93 ? 9.637 1.881 -3.009 1.00 89.38 93 GLY A N 1
ATOM 715 C CA . GLY A 1 93 ? 10.783 1.218 -2.399 1.00 89.38 93 GLY A CA 1
ATOM 716 C C . GLY A 1 93 ? 12.103 1.600 -3.078 1.00 89.38 93 GLY A C 1
ATOM 717 O O . GLY A 1 93 ? 12.133 2.297 -4.100 1.00 89.38 93 GLY A O 1
ATOM 718 N N . ALA A 1 94 ? 13.216 1.122 -2.522 1.00 87.62 94 ALA A N 1
ATOM 719 C CA . ALA A 1 94 ? 14.527 1.267 -3.149 1.00 87.62 94 ALA A CA 1
ATOM 720 C C . ALA A 1 94 ? 14.583 0.523 -4.495 1.00 87.62 94 ALA A C 1
ATOM 722 O O . ALA A 1 94 ? 13.944 -0.516 -4.669 1.00 87.62 94 ALA A O 1
ATOM 723 N N . SER A 1 95 ? 15.363 1.052 -5.441 1.00 86.94 95 SER A N 1
ATOM 724 C CA . SER A 1 95 ? 15.622 0.350 -6.701 1.00 86.94 95 SER A CA 1
ATOM 725 C C . SER A 1 95 ? 16.487 -0.886 -6.459 1.00 86.94 95 SER A C 1
ATOM 727 O O . SER A 1 95 ? 17.410 -0.855 -5.642 1.00 86.94 95 SER A O 1
ATOM 729 N N . SER A 1 96 ? 16.212 -1.960 -7.189 1.00 87.38 96 SER A N 1
ATOM 730 C CA . SER A 1 96 ? 16.975 -3.203 -7.162 1.00 87.38 96 SER A CA 1
ATOM 731 C C . SER A 1 96 ? 17.184 -3.740 -8.579 1.00 87.38 96 SER A C 1
ATOM 733 O O . SER A 1 96 ? 16.596 -3.254 -9.545 1.00 87.38 96 SER A O 1
ATOM 735 N N . VAL A 1 97 ? 17.990 -4.795 -8.713 1.00 86.81 97 VAL A N 1
ATOM 736 C CA . VAL A 1 97 ? 18.175 -5.485 -10.001 1.00 86.81 97 VAL A CA 1
ATOM 737 C C . VAL A 1 97 ? 16.871 -6.061 -10.561 1.00 86.81 97 VAL A C 1
ATOM 739 O O . VAL A 1 97 ? 16.706 -6.084 -11.774 1.00 86.81 97 VAL A O 1
ATOM 742 N N . ALA A 1 98 ? 15.933 -6.460 -9.698 1.00 83.69 98 ALA A N 1
ATOM 743 C CA . ALA A 1 98 ? 14.637 -7.023 -10.080 1.00 83.69 98 ALA A CA 1
ATOM 744 C C . ALA A 1 98 ? 13.562 -5.953 -10.355 1.00 83.69 98 ALA A C 1
ATOM 746 O O . ALA A 1 98 ? 12.400 -6.291 -10.560 1.00 83.69 98 ALA A O 1
ATOM 747 N N . GLY A 1 99 ? 13.938 -4.670 -10.319 1.00 90.38 99 GLY A N 1
ATOM 748 C CA . GLY A 1 99 ? 13.010 -3.549 -10.372 1.00 90.38 99 GLY A CA 1
ATOM 749 C C . GLY A 1 99 ? 12.758 -2.956 -8.990 1.00 90.38 99 GLY A C 1
ATOM 750 O O . GLY A 1 99 ? 13.662 -2.901 -8.148 1.00 90.38 99 GLY A O 1
ATOM 751 N N . ARG A 1 100 ? 11.533 -2.492 -8.745 1.00 92.25 100 ARG A N 1
ATOM 752 C CA . ARG A 1 100 ? 11.175 -1.720 -7.553 1.00 92.25 100 ARG A CA 1
ATOM 753 C C . ARG A 1 100 ? 9.819 -2.120 -6.987 1.00 92.25 100 ARG A C 1
ATOM 755 O O . ARG A 1 100 ? 8.852 -2.282 -7.727 1.00 92.25 100 ARG A O 1
ATOM 762 N N . ALA A 1 101 ? 9.750 -2.203 -5.662 1.00 93.94 101 ALA A N 1
ATOM 763 C CA . ALA A 1 101 ? 8.505 -2.425 -4.939 1.00 93.94 101 ALA A CA 1
ATOM 764 C C . ALA A 1 101 ? 7.703 -1.123 -4.780 1.00 93.94 101 ALA A C 1
ATOM 766 O O . ALA A 1 101 ? 8.275 -0.058 -4.533 1.00 93.94 101 ALA A O 1
ATOM 767 N N . LEU A 1 102 ? 6.381 -1.224 -4.876 1.00 95.69 102 LEU A N 1
ATOM 768 C CA . LEU A 1 102 ? 5.417 -0.151 -4.674 1.00 95.69 102 LEU A CA 1
ATOM 769 C C . LEU A 1 102 ? 4.428 -0.564 -3.586 1.00 95.69 102 LEU A C 1
ATOM 771 O O . LEU A 1 102 ? 3.802 -1.617 -3.700 1.00 95.69 102 LEU A O 1
ATOM 775 N N . SER A 1 103 ? 4.236 0.285 -2.580 1.00 96.12 103 SER A N 1
ATOM 776 C CA . SER A 1 103 ? 3.157 0.139 -1.596 1.00 96.12 103 SER A CA 1
ATOM 777 C C . SER A 1 103 ? 2.065 1.154 -1.899 1.00 96.12 103 SER A C 1
ATOM 779 O O . SER A 1 103 ? 2.350 2.347 -2.025 1.00 96.12 103 SER A O 1
ATOM 781 N N . LEU A 1 104 ? 0.823 0.693 -2.030 1.00 96.31 104 LEU A N 1
ATOM 782 C CA . LEU A 1 104 ? -0.311 1.548 -2.358 1.00 96.31 104 LEU A CA 1
ATOM 783 C C . LEU A 1 104 ? -1.238 1.645 -1.155 1.00 96.31 104 LEU A C 1
ATOM 785 O O . LEU A 1 104 ? -1.682 0.633 -0.624 1.00 96.31 104 LEU A O 1
ATOM 789 N N . PHE A 1 105 ? -1.579 2.865 -0.771 1.00 94.38 105 PHE A N 1
ATOM 790 C CA . PHE A 1 105 ? -2.565 3.130 0.269 1.00 94.38 105 PHE A CA 1
ATOM 791 C C . PHE A 1 105 ? -3.750 3.852 -0.360 1.00 94.38 105 PHE A C 1
ATOM 793 O O . PHE A 1 105 ? -3.517 4.790 -1.129 1.00 94.38 105 PHE A O 1
ATOM 800 N N . PRO A 1 106 ? -4.996 3.435 -0.086 1.00 91.50 106 PRO A N 1
ATOM 801 C CA . PRO A 1 106 ? -6.169 4.181 -0.515 1.00 91.50 106 PRO A CA 1
ATOM 802 C C . PRO A 1 106 ? -6.046 5.654 -0.121 1.00 91.50 106 PRO A C 1
ATOM 804 O O . PRO A 1 106 ? -5.605 5.991 0.980 1.00 91.50 106 PRO A O 1
ATOM 807 N N . ASP A 1 107 ? -6.388 6.542 -1.048 1.00 87.94 107 ASP A N 1
ATOM 808 C CA . ASP A 1 107 ? -6.543 7.958 -0.739 1.00 87.94 107 ASP A CA 1
ATOM 809 C C . ASP A 1 107 ? -7.887 8.130 -0.030 1.00 87.94 107 ASP A C 1
ATOM 811 O O . ASP A 1 107 ? -8.901 8.412 -0.662 1.00 87.94 107 ASP A O 1
ATOM 815 N N . ASP A 1 108 ? -7.899 7.905 1.282 1.00 66.88 108 ASP A N 1
ATOM 816 C CA . ASP A 1 108 ? -9.083 7.948 2.152 1.00 66.88 108 ASP A CA 1
ATOM 817 C C . ASP A 1 108 ? -9.653 9.367 2.347 1.00 66.88 108 ASP A C 1
ATOM 819 O O . ASP A 1 108 ? -10.273 9.673 3.360 1.00 66.88 108 ASP A O 1
ATOM 823 N N . THR A 1 109 ? -9.503 10.256 1.362 1.00 56.38 109 THR A N 1
ATOM 824 C CA . THR A 1 109 ? -10.126 11.586 1.392 1.00 56.38 109 THR A CA 1
ATOM 825 C C . THR A 1 109 ? -11.660 11.527 1.456 1.00 56.38 109 THR A C 1
ATOM 827 O O . THR A 1 109 ? -12.266 12.520 1.845 1.00 56.38 109 THR A O 1
ATOM 830 N N . ASP A 1 110 ? -12.264 10.363 1.174 1.00 47.59 110 ASP A N 1
ATOM 831 C CA . ASP A 1 110 ? -13.699 10.083 1.337 1.00 47.59 110 ASP A CA 1
ATOM 832 C C . ASP A 1 110 ? -14.034 9.054 2.432 1.00 47.59 110 ASP A C 1
ATOM 834 O O . ASP A 1 110 ? -15.216 8.823 2.715 1.00 47.59 110 ASP A O 1
ATOM 838 N N . ALA A 1 111 ? -13.043 8.444 3.095 1.00 46.12 111 ALA A N 1
ATOM 839 C CA . ALA A 1 111 ? -13.344 7.690 4.301 1.00 46.12 111 ALA A CA 1
ATOM 840 C C . ALA A 1 111 ? -13.649 8.731 5.373 1.00 46.12 111 ALA A C 1
ATOM 842 O O . ALA A 1 111 ? -12.744 9.298 5.983 1.00 46.12 111 ALA A O 1
ATOM 843 N N . SER A 1 112 ? -14.941 9.014 5.577 1.00 40.75 112 SER A N 1
ATOM 844 C CA . SER A 1 112 ? -15.406 9.582 6.835 1.00 40.75 112 SER A CA 1
ATOM 845 C C . SER A 1 112 ? -14.713 8.783 7.912 1.00 40.75 112 SER A C 1
ATOM 847 O O . SER A 1 112 ? -15.015 7.600 8.096 1.00 40.75 112 SER A O 1
ATOM 849 N N . SER A 1 113 ? -13.727 9.415 8.545 1.00 43.16 113 SER A N 1
ATOM 850 C CA . SER A 1 113 ? -13.106 8.882 9.725 1.00 43.16 113 SER A CA 1
ATOM 851 C C . SER A 1 113 ? -14.285 8.532 10.607 1.00 43.16 113 SER A C 1
ATOM 853 O O . SER A 1 113 ? -15.067 9.397 11.017 1.00 43.16 113 SER A O 1
ATOM 855 N N . VAL A 1 114 ? -14.473 7.230 10.842 1.00 46.16 114 VAL A N 1
ATOM 856 C CA . VAL A 1 114 ? -15.067 6.818 12.099 1.00 46.16 114 VAL A CA 1
ATOM 857 C C . VAL A 1 114 ? -14.221 7.593 13.077 1.00 46.16 114 VAL A C 1
ATOM 859 O O . VAL A 1 114 ? -13.015 7.367 13.170 1.00 46.16 114 VAL A O 1
ATOM 862 N N . THR A 1 115 ? -14.806 8.651 13.620 1.00 52.91 115 THR A N 1
ATOM 863 C CA . THR A 1 115 ? -14.136 9.552 14.533 1.00 52.91 115 THR A CA 1
ATOM 864 C C . THR A 1 115 ? -14.081 8.726 15.796 1.00 52.91 115 THR A C 1
ATOM 866 O O . THR A 1 115 ? -14.918 8.836 16.685 1.00 52.91 115 THR A O 1
ATOM 869 N N . ILE A 1 116 ? -13.159 7.765 15.797 1.00 56.91 116 ILE A N 1
ATOM 870 C CA . ILE A 1 116 ? -12.642 7.176 17.000 1.00 56.91 116 ILE A CA 1
ATOM 871 C C . ILE A 1 116 ? -12.155 8.417 17.726 1.00 56.91 116 ILE A C 1
ATOM 873 O O . ILE A 1 116 ? -11.302 9.147 17.212 1.00 56.91 116 ILE A O 1
ATOM 877 N N . ASP A 1 117 ? -12.834 8.762 18.818 1.00 73.62 117 ASP A N 1
ATOM 878 C CA . ASP A 1 117 ? -12.543 9.970 19.580 1.00 73.62 117 ASP A CA 1
ATOM 879 C C . ASP A 1 117 ? -11.266 9.745 20.391 1.00 73.62 117 ASP A C 1
ATOM 881 O O . ASP A 1 117 ? -11.236 9.899 21.603 1.00 73.62 117 ASP A O 1
ATOM 885 N N . GLU A 1 118 ? -10.229 9.296 19.696 1.00 82.94 118 GLU A N 1
ATOM 886 C CA . GLU A 1 118 ? -8.881 9.043 20.137 1.00 82.94 118 GLU A CA 1
ATOM 887 C C . GLU A 1 118 ? -7.985 10.125 19.540 1.00 82.94 118 GLU A C 1
ATOM 889 O O . GLU A 1 118 ? -8.182 10.641 18.432 1.00 82.94 118 GLU A O 1
ATOM 894 N N . ASP A 1 119 ? -7.031 10.536 20.350 1.00 83.19 119 ASP A N 1
ATOM 895 C CA . ASP A 1 119 ? -5.946 11.424 20.019 1.00 83.19 119 ASP A CA 1
ATOM 896 C C . ASP A 1 119 ? -4.963 10.706 19.100 1.00 83.19 119 ASP A C 1
ATOM 898 O O . ASP A 1 119 ? -4.506 9.611 19.400 1.00 83.19 119 ASP A O 1
ATOM 902 N N . GLU A 1 120 ? -4.643 11.316 17.962 1.00 82.88 120 GLU A N 1
ATOM 903 C CA . GLU A 1 120 ? -3.826 10.675 16.925 1.00 82.88 120 GLU A CA 1
ATOM 904 C C . GLU A 1 120 ? -2.368 10.487 17.362 1.00 82.88 120 GLU A C 1
ATOM 906 O O . GLU A 1 120 ? -1.686 9.592 16.869 1.00 82.88 120 GLU A O 1
ATOM 911 N N . LEU A 1 121 ? -1.885 11.322 18.289 1.00 83.94 121 LEU A N 1
ATOM 912 C CA . LEU A 1 121 ? -0.510 11.265 18.774 1.00 83.94 121 LEU A CA 1
ATOM 913 C C . LEU A 1 121 ? -0.333 10.200 19.860 1.00 83.94 121 LEU A C 1
ATOM 915 O O . LEU A 1 121 ? 0.686 9.513 19.893 1.00 83.94 121 LEU A O 1
ATOM 919 N N . THR A 1 122 ? -1.304 10.078 20.762 1.00 83.88 122 THR A N 1
ATOM 920 C CA . THR A 1 122 ? -1.201 9.222 21.953 1.00 83.88 122 THR A CA 1
ATOM 921 C C . THR A 1 122 ? -2.062 7.962 21.891 1.00 83.88 122 THR A C 1
ATOM 923 O O . THR A 1 122 ? -1.835 7.039 22.671 1.00 83.88 122 THR A O 1
ATOM 926 N N . GLY A 1 123 ? -3.052 7.909 20.996 1.00 86.69 123 GLY A N 1
ATOM 927 C CA . GLY A 1 123 ? -4.075 6.860 20.937 1.00 86.69 123 GLY A CA 1
ATOM 928 C C . GLY A 1 123 ? -5.053 6.878 22.118 1.00 86.69 123 GLY A C 1
ATOM 929 O O . GLY A 1 123 ? -5.823 5.939 22.294 1.00 86.69 123 GLY A O 1
ATOM 930 N N . LEU A 1 124 ? -5.012 7.905 22.974 1.00 89.69 124 LEU A N 1
ATOM 931 C CA . LEU A 1 124 ? -5.891 8.023 24.138 1.00 89.69 124 LEU A CA 1
ATOM 932 C C . LEU A 1 124 ? -7.208 8.693 23.769 1.00 89.69 124 LEU A C 1
ATOM 934 O O . LEU A 1 124 ? -7.243 9.528 22.874 1.00 89.69 124 LEU A O 1
ATOM 938 N N . LEU A 1 125 ? -8.281 8.407 24.511 1.00 89.69 125 LEU A N 1
ATOM 939 C CA . LEU A 1 125 ? -9.547 9.114 24.324 1.00 89.69 125 LEU A CA 1
ATOM 940 C C . LEU A 1 125 ? -9.355 10.632 24.451 1.00 89.69 125 LEU A C 1
ATOM 942 O O . LEU A 1 125 ? -8.834 11.138 25.448 1.00 89.69 125 LEU A O 1
ATOM 946 N N . LYS A 1 126 ? -9.849 11.360 23.454 1.00 88.50 126 LYS A N 1
ATOM 947 C CA . LYS A 1 126 ? -10.046 12.803 23.497 1.00 88.50 126 LYS A CA 1
ATOM 948 C C . LYS A 1 126 ? -11.107 13.144 24.544 1.00 88.50 126 LYS A C 1
ATOM 950 O O . LYS A 1 126 ? -11.805 12.303 25.119 1.00 88.50 126 LYS A O 1
ATOM 955 N N . ARG A 1 127 ? -11.245 14.444 24.797 1.00 88.81 127 ARG A N 1
ATOM 956 C CA . ARG A 1 127 ? -12.116 14.983 25.847 1.00 88.81 127 ARG A CA 1
ATOM 957 C C . ARG A 1 127 ? -13.571 14.513 25.741 1.00 88.81 127 ARG A C 1
ATOM 959 O O . ARG A 1 127 ? -14.197 14.303 26.777 1.00 88.81 127 ARG A O 1
ATOM 966 N N . ASN A 1 128 ? -14.126 14.367 24.538 1.00 85.44 128 ASN A N 1
ATOM 967 C CA . ASN A 1 128 ? -15.542 14.024 24.390 1.00 85.44 128 ASN A CA 1
ATOM 968 C C . ASN A 1 128 ? -15.807 12.556 24.766 1.00 85.44 128 ASN A C 1
ATOM 970 O O . ASN A 1 128 ? -16.793 12.273 25.441 1.00 85.44 128 ASN A O 1
ATOM 974 N N . GLY A 1 129 ? -14.897 11.650 24.422 1.00 87.50 129 GLY A N 1
ATOM 975 C CA . GLY A 1 129 ? -14.919 10.230 24.734 1.00 87.50 129 GLY A CA 1
ATOM 976 C C . GLY A 1 129 ? -14.680 9.998 26.216 1.00 87.50 129 GLY A C 1
ATOM 977 O O . GLY A 1 129 ? -15.412 9.228 26.837 1.00 87.50 129 GLY A O 1
ATOM 978 N N . LEU A 1 130 ? -13.751 10.749 26.820 1.00 89.06 130 LEU A N 1
ATOM 979 C CA . LEU A 1 130 ? -13.590 10.780 28.274 1.00 89.06 130 LEU A CA 1
ATOM 980 C C . LEU A 1 130 ? -14.880 11.242 28.969 1.00 89.06 130 LEU A C 1
ATOM 982 O O . LEU A 1 130 ? -15.336 10.581 29.900 1.00 89.06 130 LEU A O 1
ATOM 986 N N . ASN A 1 131 ? -15.497 12.335 28.509 1.00 89.69 131 ASN A N 1
ATOM 987 C CA . ASN A 1 131 ? -16.748 12.842 29.080 1.00 89.69 131 ASN A CA 1
ATOM 988 C C . ASN A 1 131 ? -17.891 11.828 28.939 1.00 89.69 131 ASN A C 1
ATOM 990 O O . ASN A 1 131 ? -18.591 11.570 29.910 1.00 89.69 131 ASN A O 1
ATOM 994 N N . ALA A 1 132 ? -18.062 11.205 27.771 1.00 88.00 132 ALA A N 1
ATOM 995 C CA . ALA A 1 132 ? -19.075 10.170 27.562 1.00 88.00 132 ALA A CA 1
ATOM 996 C C . ALA A 1 132 ? -18.850 8.950 28.476 1.00 88.00 132 ALA A C 1
ATOM 998 O O . ALA A 1 132 ? -19.802 8.393 29.037 1.00 88.00 132 ALA A O 1
ATOM 999 N N . GLY A 1 133 ? -17.585 8.563 28.669 1.00 85.81 133 GLY A N 1
ATOM 1000 C CA . GLY A 1 133 ? -17.183 7.533 29.621 1.00 85.81 133 GLY A CA 1
ATOM 1001 C C . GLY A 1 133 ? -17.523 7.913 31.061 1.00 85.81 133 GLY A C 1
ATOM 1002 O O . GLY A 1 133 ? -18.109 7.101 31.774 1.00 85.81 133 GLY A O 1
ATOM 1003 N N . LEU A 1 134 ? -17.235 9.152 31.471 1.00 87.19 134 LEU A N 1
ATOM 1004 C CA . LEU A 1 134 ? -17.581 9.681 32.793 1.00 87.19 134 LEU A CA 1
ATOM 1005 C C . LEU A 1 134 ? -19.095 9.721 33.011 1.00 87.19 134 LEU A C 1
ATOM 1007 O O . LEU A 1 134 ? -19.550 9.242 34.040 1.00 87.19 134 LEU A O 1
ATOM 1011 N N . GLU A 1 135 ? -19.880 10.204 32.049 1.00 88.62 135 GLU A N 1
ATOM 1012 C CA . GLU A 1 135 ? -21.347 10.230 32.136 1.00 88.62 135 GLU A CA 1
ATOM 1013 C C . GLU A 1 135 ? -21.923 8.816 32.281 1.00 88.62 135 GLU A C 1
ATOM 1015 O O . GLU A 1 135 ? -22.730 8.539 33.170 1.00 88.62 135 GLU A O 1
ATOM 1020 N N . THR A 1 136 ? -21.431 7.861 31.490 1.00 87.00 136 THR A N 1
ATOM 1021 C CA . THR A 1 136 ? -21.813 6.443 31.614 1.00 87.00 136 THR A CA 1
ATOM 1022 C C . THR A 1 136 ? -21.428 5.888 32.989 1.00 87.00 136 THR A C 1
ATOM 1024 O O . THR A 1 136 ? -22.231 5.246 33.683 1.00 87.00 136 THR A O 1
ATOM 1027 N N . ALA A 1 137 ? -20.203 6.198 33.416 1.00 85.62 137 ALA A N 1
ATOM 1028 C CA . ALA A 1 137 ? -19.635 5.860 34.709 1.00 85.62 137 ALA A CA 1
ATOM 1029 C C . ALA A 1 137 ? -20.201 6.689 35.869 1.00 85.62 137 ALA A C 1
ATOM 1031 O O . ALA A 1 137 ? -19.888 6.335 37.003 1.00 85.62 137 ALA A O 1
ATOM 1032 N N . LEU A 1 138 ? -21.119 7.633 35.630 1.00 84.12 138 LEU A N 1
ATOM 1033 C CA . LEU A 1 138 ? -21.977 8.318 36.608 1.00 84.12 138 LE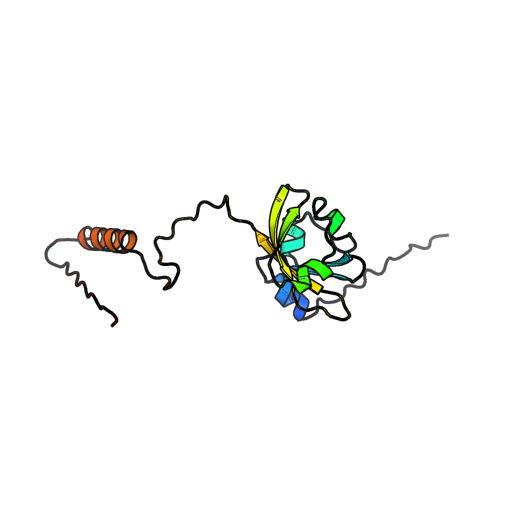U A CA 1
ATOM 1034 C C . LEU A 1 138 ? -23.467 7.920 36.508 1.00 84.12 138 LEU A C 1
ATOM 1036 O O . LEU A 1 138 ? -24.184 8.083 37.497 1.00 84.12 138 LEU A O 1
ATOM 1040 N N . ALA A 1 139 ? -23.906 7.277 35.411 1.00 83.38 139 ALA A N 1
ATOM 1041 C CA . ALA A 1 139 ? -25.276 6.773 35.181 1.00 83.38 139 ALA A CA 1
ATOM 1042 C C . ALA A 1 139 ? -25.544 5.287 35.566 1.00 83.38 139 ALA A C 1
ATOM 1044 O O . ALA A 1 139 ? -26.522 4.984 36.238 1.00 83.38 139 ALA A O 1
ATOM 1045 N N . ALA A 1 140 ? -24.623 4.343 35.322 1.00 71.94 140 ALA A N 1
ATOM 1046 C CA . ALA A 1 140 ? -24.654 2.939 35.828 1.00 71.94 140 ALA A CA 1
ATOM 1047 C C . ALA A 1 140 ? -24.627 2.669 37.379 1.00 71.94 140 ALA A C 1
ATOM 1049 O O . ALA A 1 140 ? -23.566 2.556 37.992 1.00 71.94 140 ALA A O 1
ATOM 1050 N N . GLY A 1 141 ? -25.790 2.489 38.020 1.00 66.75 141 GLY A N 1
ATOM 1051 C CA . GLY A 1 141 ? -25.917 1.870 39.360 1.00 66.75 141 GLY A CA 1
ATOM 1052 C C . GLY A 1 141 ? -26.411 2.783 40.504 1.00 66.75 141 GLY A C 1
ATOM 1053 O O . GLY A 1 141 ? -26.489 3.999 40.337 1.00 66.75 141 GLY A O 1
ATOM 1054 N N . PRO A 1 142 ? -26.786 2.213 41.672 1.00 65.38 142 PRO A N 1
ATOM 1055 C CA . PRO A 1 142 ? -27.364 2.962 42.789 1.00 65.38 142 PRO A CA 1
ATOM 1056 C C . PRO A 1 142 ? -26.352 3.918 43.444 1.00 65.38 142 PRO A C 1
ATOM 1058 O O . PRO A 1 142 ? -25.216 3.553 43.744 1.00 65.38 142 PRO A O 1
ATOM 1061 N N . ILE A 1 143 ? -26.807 5.147 43.709 1.00 62.41 143 ILE A N 1
ATOM 1062 C CA . ILE A 1 143 ? -26.009 6.327 44.105 1.00 62.41 143 ILE A CA 1
ATOM 1063 C C . ILE A 1 143 ? -25.061 6.076 45.297 1.00 62.41 143 ILE A C 1
ATOM 1065 O O . ILE A 1 143 ? -23.993 6.675 45.374 1.00 62.41 143 ILE A O 1
ATOM 1069 N N . LEU A 1 144 ? -25.409 5.174 46.220 1.00 60.75 144 LEU A N 1
ATOM 1070 C CA . LEU A 1 144 ? -24.692 4.994 47.491 1.00 60.75 144 LEU A CA 1
ATOM 1071 C C . LEU A 1 144 ? -23.397 4.164 47.404 1.00 60.75 144 LEU A C 1
ATOM 1073 O O . LEU A 1 144 ? -22.596 4.205 48.337 1.00 60.75 144 LEU A O 1
ATOM 1077 N N . THR A 1 145 ? -23.157 3.432 46.313 1.00 62.72 145 THR A N 1
ATOM 1078 C CA . THR A 1 145 ? -21.960 2.572 46.157 1.00 62.72 145 THR A CA 1
ATOM 1079 C C . THR A 1 145 ? -21.033 3.023 45.038 1.00 62.72 145 THR A C 1
ATOM 1081 O O . THR A 1 145 ? -20.036 2.364 44.747 1.00 62.72 145 THR A O 1
ATOM 1084 N N . ARG A 1 146 ? -21.346 4.146 44.395 1.00 70.31 146 ARG A N 1
ATOM 1085 C CA . ARG A 1 146 ? -20.660 4.588 43.193 1.00 70.31 146 ARG A CA 1
ATOM 1086 C C . ARG A 1 146 ? -19.615 5.644 43.507 1.00 70.31 146 ARG A C 1
ATOM 1088 O O . ARG A 1 146 ? -19.936 6.706 44.032 1.00 70.31 146 ARG A O 1
ATOM 1095 N N . ARG A 1 147 ? -18.358 5.359 43.177 1.00 79.00 147 ARG A N 1
ATOM 1096 C CA . ARG A 1 147 ? -17.243 6.286 43.376 1.00 79.00 147 ARG A CA 1
ATOM 1097 C C . ARG A 1 147 ? -16.417 6.340 42.104 1.00 79.00 147 ARG A C 1
ATOM 1099 O O . ARG A 1 147 ? -15.857 5.330 41.694 1.00 79.00 147 ARG A O 1
ATOM 1106 N N . VAL A 1 148 ? -16.366 7.518 41.497 1.00 84.88 148 VAL A N 1
ATOM 1107 C CA . VAL A 1 148 ? -15.485 7.830 40.371 1.00 84.88 148 VAL A CA 1
ATOM 1108 C C . VAL A 1 148 ? -14.423 8.785 40.896 1.00 84.88 148 VAL A C 1
ATOM 1110 O O . VAL A 1 148 ? -14.751 9.759 41.572 1.00 84.88 148 VAL A O 1
ATOM 1113 N N . ALA A 1 149 ? -13.159 8.498 40.610 1.00 89.50 149 ALA A N 1
ATOM 1114 C CA . ALA A 1 149 ? -12.049 9.401 40.874 1.00 89.50 149 ALA A CA 1
ATOM 1115 C C . ALA A 1 149 ? -11.466 9.844 39.532 1.00 89.50 149 ALA A C 1
ATOM 1117 O O . ALA A 1 149 ? -11.252 9.015 38.652 1.00 89.50 149 ALA A O 1
ATOM 1118 N N . THR A 1 150 ? -11.231 11.144 39.380 1.00 89.12 150 THR A N 1
ATOM 1119 C CA . THR A 1 150 ? -10.543 11.704 38.211 1.00 89.12 150 THR A CA 1
ATOM 1120 C C . THR A 1 150 ? -9.178 12.198 38.657 1.00 89.12 150 THR A C 1
ATOM 1122 O O . THR A 1 150 ? -9.071 12.875 39.681 1.00 89.12 150 THR A O 1
ATOM 1125 N N . HIS A 1 151 ? -8.142 11.846 37.905 1.00 91.88 151 HIS A N 1
ATOM 1126 C CA . HIS A 1 151 ? -6.777 12.283 38.152 1.00 91.88 151 HIS A CA 1
ATOM 1127 C C . HIS A 1 151 ? -6.246 12.957 36.889 1.00 91.88 151 HIS A C 1
ATOM 1129 O O . HIS A 1 151 ? -6.202 12.329 35.834 1.00 91.88 151 HIS A O 1
ATOM 1135 N N . CYS A 1 152 ? -5.888 14.235 37.001 1.00 91.81 152 CYS A N 1
ATOM 1136 C CA . CYS A 1 152 ? -5.326 15.016 35.905 1.00 91.81 152 CYS A CA 1
ATOM 1137 C C . CYS A 1 152 ? -3.824 15.169 36.144 1.00 91.81 152 CYS A C 1
ATOM 1139 O O . CYS A 1 152 ? -3.425 15.643 37.208 1.00 91.81 152 CYS A O 1
ATOM 1141 N N . ILE A 1 153 ? -3.023 14.761 35.165 1.00 92.62 153 ILE A N 1
ATOM 1142 C CA . ILE A 1 153 ? -1.567 14.907 35.170 1.00 92.62 153 ILE A CA 1
ATOM 1143 C C . ILE A 1 153 ? -1.224 15.862 34.034 1.00 92.62 153 ILE A C 1
ATOM 1145 O O . ILE A 1 153 ? -1.647 15.625 32.904 1.00 92.62 153 ILE A O 1
ATOM 1149 N N . ASP A 1 154 ? -0.487 16.921 34.352 1.00 92.00 154 ASP A N 1
ATOM 1150 C CA . ASP A 1 154 ? 0.097 17.824 33.362 1.00 92.00 154 ASP A CA 1
ATOM 1151 C C . ASP A 1 154 ? 1.576 17.467 33.180 1.00 92.00 154 ASP A C 1
ATOM 1153 O O . ASP A 1 154 ? 2.228 17.036 34.138 1.00 92.00 154 ASP A O 1
ATOM 1157 N N . LEU A 1 155 ? 2.078 17.571 31.952 1.00 87.75 155 LEU A N 1
ATOM 1158 C CA . LEU A 1 155 ? 3.470 17.269 31.618 1.00 87.75 155 LEU A CA 1
ATOM 1159 C C . LEU A 1 155 ? 4.178 18.591 31.292 1.00 87.75 155 LEU A C 1
ATOM 1161 O O . LEU A 1 155 ? 3.793 19.251 30.328 1.00 87.75 155 LEU A O 1
ATOM 1165 N N . ASP A 1 156 ? 5.179 18.953 32.103 1.00 83.19 156 ASP A N 1
ATOM 1166 C CA . ASP A 1 156 ? 6.031 20.144 31.916 1.00 83.19 156 ASP A CA 1
ATOM 1167 C C . ASP A 1 156 ? 7.005 20.010 30.728 1.00 83.19 156 ASP A C 1
ATOM 1169 O O . ASP A 1 156 ? 7.535 18.892 30.502 1.00 83.19 156 ASP A O 1
#

Radius of gyration: 24.93 Å; chains: 1; bounding box: 46×60×81 Å